Protein AF-A0A9X0UBX9-F1 (afdb_monomer_lite)

InterPro domains:
  IPR036165 YefM-like superfamily [SSF143120] (35-73)

pLDDT: mean 78.8, std 14.46, range [49.22, 96.81]

Radius of gyration: 29.08 Å; chains: 1; bounding box: 61×70×76 Å

Secondary structure (DSSP, 8-state):
------------PPPPTTSPPTT-TTPPP--SHHHHHHHHHHHHHHHHS-EEEEETTEEEEEE--HHHHHHHHHHSPPP------GGGS-----------

Structure (mmCIF, N/CA/C/O backbone):
data_AF-A0A9X0UBX9-F1
#
_entry.id   AF-A0A9X0UBX9-F1
#
loop_
_atom_site.group_PDB
_atom_site.id
_atom_site.type_symbol
_atom_site.label_atom_id
_atom_site.label_alt_id
_atom_site.label_comp_id
_atom_site.label_asym_id
_atom_site.label_entity_id
_atom_site.label_seq_id
_atom_site.pdbx_PDB_ins_code
_atom_site.Cartn_x
_atom_site.Cartn_y
_atom_site.Cartn_z
_atom_site.occupancy
_atom_site.B_iso_or_equiv
_atom_site.auth_seq_id
_atom_site.auth_comp_id
_atom_site.auth_asym_id
_atom_site.auth_atom_id
_atom_site.pdbx_PDB_model_num
ATOM 1 N N . MET A 1 1 ? 44.527 39.111 -23.186 1.00 49.22 1 MET A N 1
ATOM 2 C CA . MET A 1 1 ? 43.400 39.341 -22.255 1.00 49.22 1 MET A CA 1
ATOM 3 C C . MET A 1 1 ? 42.150 39.582 -23.083 1.00 49.22 1 MET A C 1
ATOM 5 O O . MET A 1 1 ? 42.287 40.227 -24.112 1.00 49.22 1 MET A O 1
ATOM 9 N N . SER A 1 2 ? 41.003 39.093 -22.603 1.00 54.94 2 SER A N 1
ATOM 10 C CA . SER A 1 2 ? 39.631 39.229 -23.141 1.00 54.94 2 SER A CA 1
ATOM 11 C C . SER A 1 2 ? 39.084 37.988 -23.844 1.00 54.94 2 SER A C 1
ATOM 13 O O . SER A 1 2 ? 39.636 37.522 -24.832 1.00 54.94 2 SER A O 1
ATOM 15 N N . GLY A 1 3 ? 37.982 37.480 -23.288 1.00 54.47 3 GLY A N 1
ATOM 16 C CA . GLY A 1 3 ? 37.203 36.354 -23.805 1.00 54.47 3 GLY A CA 1
ATOM 17 C C . GLY A 1 3 ? 36.258 35.699 -22.785 1.00 54.47 3 GLY A C 1
ATOM 18 O O . GLY A 1 3 ? 35.528 34.800 -23.161 1.00 54.47 3 GLY A O 1
ATOM 19 N N . TRP A 1 4 ? 36.256 36.127 -21.514 1.00 58.88 4 TRP A N 1
ATOM 20 C CA . TRP A 1 4 ? 35.401 35.570 -20.449 1.00 58.88 4 TRP A CA 1
ATOM 21 C C . TRP A 1 4 ? 34.328 36.566 -19.991 1.00 58.88 4 TRP A C 1
ATOM 23 O O . TRP A 1 4 ? 34.327 36.996 -18.837 1.00 58.88 4 TRP A O 1
ATOM 33 N N . ARG A 1 5 ? 33.446 36.996 -20.895 1.00 60.56 5 ARG A N 1
ATOM 34 C CA . ARG A 1 5 ? 32.216 37.700 -20.512 1.00 60.56 5 ARG A CA 1
ATOM 35 C C . ARG A 1 5 ? 31.049 37.235 -21.378 1.00 60.56 5 ARG A C 1
ATOM 37 O O . ARG A 1 5 ? 31.204 37.152 -22.590 1.00 60.56 5 ARG A O 1
ATOM 44 N N . ASP A 1 6 ? 29.929 37.019 -20.694 1.00 57.50 6 ASP A N 1
ATOM 45 C CA . ASP A 1 6 ? 28.552 36.920 -21.196 1.00 57.50 6 ASP A CA 1
ATOM 46 C C . ASP A 1 6 ? 27.976 35.548 -21.575 1.00 57.50 6 ASP A C 1
ATOM 48 O O . ASP A 1 6 ? 27.168 35.454 -22.491 1.00 57.50 6 ASP A O 1
ATOM 52 N N . GLU A 1 7 ? 28.233 34.508 -20.781 1.00 60.66 7 GLU A N 1
ATOM 53 C CA . GLU A 1 7 ? 27.126 33.591 -20.457 1.00 60.66 7 GLU A CA 1
ATOM 54 C C . GLU A 1 7 ? 26.512 34.099 -19.155 1.00 60.66 7 GLU A C 1
ATOM 56 O O . GLU A 1 7 ? 26.981 33.809 -18.054 1.00 60.66 7 GLU A O 1
ATOM 61 N N . ALA A 1 8 ? 25.535 34.997 -19.293 1.00 62.25 8 ALA A N 1
ATOM 62 C CA . ALA A 1 8 ? 24.686 35.371 -18.177 1.00 62.25 8 ALA A CA 1
ATOM 63 C C . ALA A 1 8 ? 24.021 34.097 -17.643 1.00 62.25 8 ALA A C 1
ATOM 65 O O . ALA A 1 8 ? 23.565 33.269 -18.428 1.00 62.25 8 ALA A O 1
ATOM 66 N N . ASP A 1 9 ? 24.001 33.964 -16.320 1.00 62.06 9 ASP A N 1
ATOM 67 C CA . ASP A 1 9 ? 23.324 32.904 -15.578 1.00 62.06 9 ASP A CA 1
ATOM 68 C C . ASP A 1 9 ? 21.830 32.959 -15.935 1.00 62.06 9 ASP A C 1
ATOM 70 O O . ASP A 1 9 ? 21.061 33.750 -15.380 1.00 62.06 9 ASP A O 1
ATOM 74 N N . GLU A 1 10 ? 21.447 32.241 -16.993 1.00 67.44 10 GLU A N 1
ATOM 75 C CA . GLU A 1 10 ? 20.084 32.251 -17.496 1.00 67.44 10 GLU A CA 1
ATOM 76 C C . GLU A 1 10 ? 19.219 31.587 -16.421 1.00 67.44 10 GLU A C 1
ATOM 78 O O . GLU A 1 10 ? 19.483 30.440 -16.046 1.00 67.44 10 GLU A O 1
ATOM 83 N N . PRO A 1 11 ? 18.210 32.282 -15.867 1.00 70.19 11 PRO A N 1
ATOM 84 C CA . PRO A 1 11 ? 17.399 31.703 -14.815 1.00 70.19 11 PRO A CA 1
ATOM 85 C C . PRO A 1 11 ? 16.737 30.444 -15.364 1.00 70.19 11 PRO A C 1
ATOM 87 O O . PRO A 1 11 ? 16.024 30.505 -16.370 1.00 70.19 11 PRO A O 1
ATOM 90 N N . ILE A 1 12 ? 16.972 29.311 -14.691 1.00 66.94 12 ILE A N 1
ATOM 91 C CA . ILE A 1 12 ? 16.270 28.059 -14.969 1.00 66.94 12 ILE A CA 1
ATOM 92 C C . ILE A 1 12 ? 14.786 28.393 -14.900 1.00 66.94 12 ILE A C 1
ATOM 94 O O . ILE A 1 12 ? 14.250 28.682 -13.826 1.00 66.94 12 ILE A O 1
ATOM 98 N N . ARG A 1 13 ? 14.127 28.421 -16.060 1.00 63.66 13 ARG A N 1
ATOM 99 C CA . ARG A 1 13 ? 12.690 28.646 -16.089 1.00 63.66 13 ARG A CA 1
ATOM 100 C C . ARG A 1 13 ? 12.068 27.457 -15.369 1.00 63.66 13 ARG A C 1
ATOM 102 O O . ARG A 1 13 ? 12.363 26.326 -15.764 1.00 63.66 13 ARG A O 1
ATOM 109 N N . PRO A 1 14 ? 11.267 27.679 -14.314 1.00 59.22 14 PRO A N 1
ATOM 110 C CA . PRO A 1 14 ? 10.558 26.578 -13.697 1.00 59.22 14 PRO A CA 1
ATOM 111 C C . PRO A 1 14 ? 9.765 25.895 -14.807 1.00 59.22 14 PRO A C 1
ATOM 113 O O . PRO A 1 14 ? 9.092 26.578 -15.590 1.00 59.22 14 PRO A O 1
ATOM 116 N N . LEU A 1 15 ? 9.897 24.568 -14.917 1.00 59.59 15 LEU A N 1
ATOM 117 C CA . LEU A 1 15 ? 8.937 23.803 -15.700 1.00 59.59 15 LEU A CA 1
ATOM 118 C C . LEU A 1 15 ? 7.564 24.262 -15.211 1.00 59.59 15 LEU A C 1
ATOM 120 O O . LEU A 1 15 ? 7.321 24.291 -14.003 1.00 59.59 15 LEU A O 1
ATOM 124 N N . SER A 1 16 ? 6.717 24.715 -16.134 1.00 58.16 16 SER A N 1
ATOM 125 C CA . SER A 1 16 ? 5.333 25.007 -15.782 1.00 58.16 16 SER A CA 1
ATOM 126 C C . SER A 1 16 ? 4.778 23.749 -15.122 1.00 58.16 16 SER A C 1
ATOM 128 O O . SER A 1 16 ? 5.020 22.655 -15.623 1.00 58.16 16 SER A O 1
ATOM 130 N N . GLU A 1 17 ? 4.121 23.903 -13.973 1.00 60.28 17 GLU A N 1
ATOM 131 C CA . GLU A 1 17 ? 3.712 22.811 -13.069 1.00 60.28 17 GLU A CA 1
ATOM 132 C C . GLU A 1 17 ? 2.907 21.705 -13.791 1.00 60.28 17 GLU A C 1
ATOM 134 O O . GLU A 1 17 ? 2.879 20.549 -13.370 1.00 60.28 17 GLU A O 1
ATOM 139 N N . ASP A 1 18 ? 2.333 22.053 -14.944 1.00 62.50 18 ASP A N 1
ATOM 140 C CA . ASP A 1 18 ? 1.528 21.195 -15.803 1.00 62.50 18 ASP A CA 1
ATOM 141 C C . ASP A 1 18 ? 2.293 20.459 -16.919 1.00 62.50 18 ASP A C 1
ATOM 143 O O . ASP A 1 18 ? 1.768 19.478 -17.461 1.00 62.50 18 ASP A O 1
ATOM 147 N N . ASP A 1 19 ? 3.518 20.861 -17.277 1.00 69.94 19 ASP A N 1
ATOM 148 C CA . ASP A 1 19 ? 4.239 20.226 -18.385 1.00 69.94 19 ASP A CA 1
ATOM 149 C C . ASP A 1 19 ? 4.918 18.925 -17.922 1.00 69.94 19 ASP A C 1
ATOM 151 O O . ASP A 1 19 ? 5.709 18.927 -16.974 1.00 69.94 19 ASP A O 1
ATOM 155 N N . PRO A 1 20 ? 4.599 17.771 -18.543 1.00 73.06 20 PRO A N 1
ATOM 156 C CA . PRO A 1 20 ? 5.201 16.504 -18.155 1.00 73.06 20 PRO A CA 1
ATOM 157 C C . PRO A 1 20 ? 6.703 16.543 -18.424 1.00 73.06 20 PRO A C 1
ATOM 159 O O . PRO A 1 20 ? 7.149 17.049 -19.453 1.00 73.06 20 PRO A O 1
ATOM 162 N N . ALA A 1 21 ? 7.485 15.941 -17.527 1.00 83.19 21 ALA A N 1
ATOM 163 C CA . ALA A 1 21 ? 8.879 15.665 -17.837 1.00 83.19 21 ALA A CA 1
ATOM 164 C C . ALA A 1 21 ? 8.968 14.804 -19.119 1.00 83.19 21 ALA A C 1
ATOM 166 O O . ALA A 1 21 ? 8.105 13.938 -19.321 1.00 83.19 21 ALA A O 1
ATOM 167 N N . PRO A 1 22 ? 10.002 15.001 -19.960 1.00 84.38 22 PRO A N 1
ATOM 168 C CA . PRO A 1 22 ? 10.162 14.241 -21.194 1.00 84.38 22 PRO A CA 1
ATOM 169 C C . PRO A 1 22 ? 10.087 12.724 -20.966 1.00 84.38 22 PRO A C 1
ATOM 171 O O . PRO A 1 22 ? 10.787 12.189 -20.103 1.00 84.38 22 PRO A O 1
ATOM 174 N N . GLY A 1 23 ? 9.260 12.025 -21.744 1.00 86.00 23 GLY A N 1
ATOM 175 C CA . GLY A 1 23 ? 9.033 10.577 -21.645 1.00 86.00 23 GLY A CA 1
ATOM 176 C C . GLY A 1 23 ? 7.912 10.150 -20.690 1.00 86.00 23 GLY A C 1
ATOM 177 O O . GLY A 1 23 ? 7.645 8.951 -20.574 1.00 86.00 23 GLY A O 1
ATOM 178 N N . LEU A 1 24 ? 7.255 11.093 -20.007 1.00 86.12 24 LEU A N 1
ATOM 179 C CA . LEU A 1 24 ? 6.087 10.841 -19.150 1.00 86.12 24 LEU A CA 1
ATOM 180 C C . LEU A 1 24 ? 4.783 11.382 -19.760 1.00 86.12 24 LEU A C 1
ATOM 182 O O . LEU A 1 24 ? 3.763 11.505 -19.075 1.00 86.12 24 LEU A O 1
ATOM 186 N N . GLU A 1 25 ? 4.795 11.718 -21.047 1.00 91.06 25 GLU A N 1
ATOM 187 C CA . GLU A 1 25 ? 3.634 12.243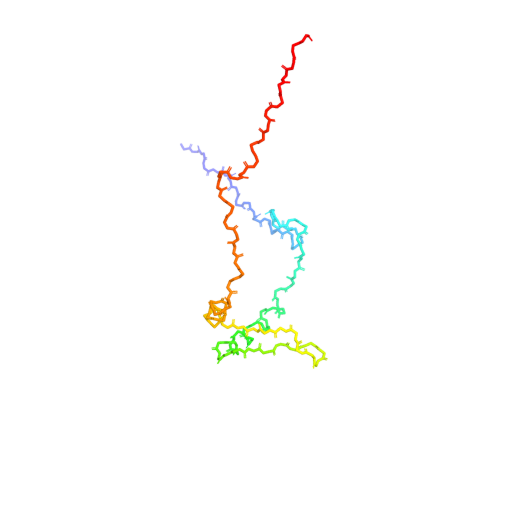 -21.751 1.00 91.06 25 GLU A CA 1
ATOM 188 C C . GLU A 1 25 ? 2.518 11.186 -21.818 1.00 91.06 25 GLU A C 1
ATOM 190 O O . GLU A 1 25 ? 2.737 10.024 -22.158 1.00 91.06 25 GLU A O 1
ATOM 195 N N . GLY A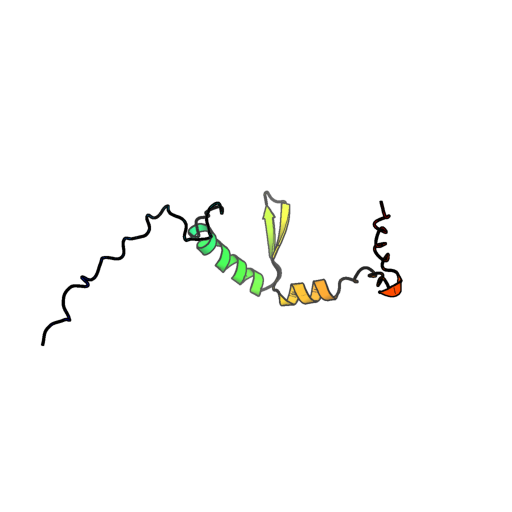 1 26 ? 1.287 11.586 -21.489 1.00 85.44 26 GLY A N 1
ATOM 196 C CA . GLY A 1 26 ? 0.111 10.709 -21.558 1.00 85.44 26 GLY A CA 1
ATOM 197 C C . GLY A 1 26 ? -0.057 9.726 -20.393 1.00 85.44 26 GLY A C 1
ATOM 198 O O . GLY A 1 26 ? -1.042 8.987 -20.377 1.00 85.44 26 GLY A O 1
ATOM 199 N N . LEU A 1 27 ? 0.844 9.722 -19.405 1.00 88.44 27 LEU A N 1
ATOM 200 C CA . LEU A 1 27 ? 0.660 8.941 -18.181 1.00 88.44 27 LEU A CA 1
ATOM 201 C C . LEU A 1 27 ? -0.331 9.629 -17.221 1.00 88.44 27 LEU A C 1
ATOM 203 O O . LEU A 1 27 ? -0.353 10.862 -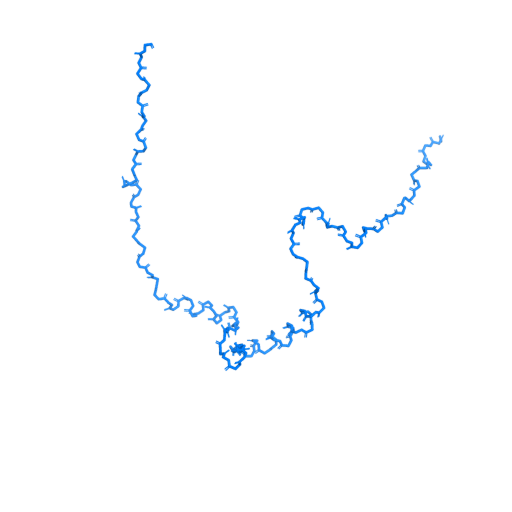17.133 1.00 88.44 27 LEU A O 1
ATOM 207 N N . PRO A 1 28 ? -1.159 8.8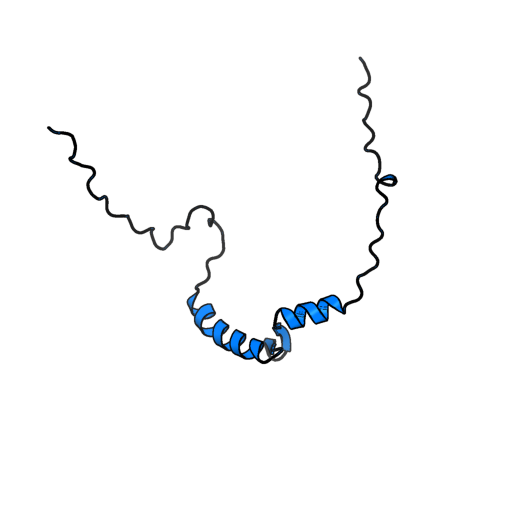58 -16.485 1.00 87.62 28 PRO A N 1
ATOM 208 C CA . PRO A 1 28 ? -2.055 9.423 -15.486 1.00 87.62 28 PRO A CA 1
ATOM 209 C C . PRO A 1 28 ? -1.246 10.068 -14.357 1.00 87.62 28 PRO A C 1
ATOM 211 O O . PRO A 1 28 ? -0.338 9.450 -13.800 1.00 87.62 28 PRO A O 1
ATOM 214 N N . ARG A 1 29 ? -1.604 11.306 -14.006 1.00 84.38 29 ARG A N 1
ATOM 215 C CA . ARG A 1 29 ? -1.042 12.015 -12.855 1.00 84.38 29 ARG A CA 1
ATOM 216 C C . ARG A 1 29 ? -1.894 11.729 -11.630 1.00 84.38 29 ARG A C 1
ATOM 218 O O . ARG A 1 29 ? -3.112 11.895 -11.663 1.00 84.38 29 ARG A O 1
ATOM 225 N N . LEU A 1 30 ? -1.240 11.283 -10.570 1.00 87.06 30 LEU A N 1
ATOM 226 C CA . LEU A 1 30 ? -1.832 11.091 -9.257 1.00 87.06 30 LEU A CA 1
ATOM 227 C C . LEU A 1 30 ? -1.070 11.976 -8.286 1.00 87.06 30 LEU A C 1
ATOM 229 O O . LEU A 1 30 ? 0.159 11.997 -8.313 1.00 87.06 30 LEU A O 1
ATOM 233 N N . ASP A 1 31 ? -1.818 12.688 -7.454 1.00 88.94 31 ASP A N 1
ATOM 234 C CA . ASP A 1 31 ? -1.244 13.375 -6.311 1.00 88.94 31 ASP A CA 1
ATOM 235 C C . ASP A 1 31 ? -0.613 12.342 -5.371 1.00 88.94 31 ASP A C 1
ATOM 237 O O . ASP A 1 31 ? -1.188 11.278 -5.104 1.00 88.94 31 ASP A O 1
ATOM 241 N N . LEU A 1 32 ? 0.599 12.646 -4.923 1.00 91.44 32 LEU A N 1
ATOM 242 C CA . LEU A 1 32 ? 1.372 11.789 -4.046 1.00 91.44 32 LEU A CA 1
ATOM 243 C C . LEU A 1 32 ? 0.952 11.963 -2.578 1.00 91.44 32 LEU A C 1
ATOM 245 O O . LEU A 1 32 ? 1.077 11.008 -1.811 1.00 91.44 32 LEU A O 1
ATOM 249 N N . GLU A 1 33 ? 0.381 13.109 -2.194 1.00 93.62 33 GLU A N 1
ATOM 250 C CA . GLU A 1 33 ? 0.026 13.424 -0.801 1.00 93.62 33 GLU A CA 1
ATOM 251 C C . GLU A 1 33 ? -0.901 12.367 -0.150 1.00 93.62 33 GLU A C 1
ATOM 253 O O . GLU A 1 33 ? -0.620 11.906 0.968 1.00 93.62 33 GLU A O 1
ATOM 258 N N . PRO A 1 34 ? -1.959 11.862 -0.825 1.00 90.44 34 PRO A N 1
ATOM 259 C CA . PRO A 1 34 ? -2.794 10.801 -0.261 1.00 90.44 34 PRO A CA 1
ATOM 260 C C . PRO A 1 34 ? -2.035 9.483 -0.064 1.00 90.44 34 PRO A C 1
ATOM 262 O O . PRO A 1 34 ? -2.320 8.726 0.868 1.00 90.44 34 PRO A O 1
ATOM 265 N N . VAL A 1 35 ? -1.072 9.194 -0.944 1.00 89.06 35 VAL A N 1
ATOM 266 C CA . VAL A 1 35 ? -0.250 7.980 -0.888 1.00 89.06 35 VAL A CA 1
ATOM 267 C C . VAL A 1 35 ? 0.727 8.073 0.280 1.00 89.06 35 VAL A C 1
ATOM 269 O O . VAL A 1 35 ? 0.808 7.141 1.078 1.00 89.06 35 VAL A O 1
ATOM 272 N N . GLU A 1 36 ? 1.409 9.206 0.428 1.00 92.75 36 GLU A N 1
ATOM 273 C CA . GLU A 1 36 ? 2.340 9.473 1.530 1.00 92.75 36 GLU A CA 1
ATOM 274 C C . GLU A 1 36 ? 1.659 9.422 2.893 1.00 92.75 36 GLU A C 1
ATOM 276 O O . GLU A 1 36 ? 2.242 8.931 3.856 1.00 92.75 36 GLU A O 1
ATOM 281 N N . THR A 1 37 ? 0.403 9.853 2.969 1.00 93.56 37 THR A N 1
ATOM 282 C CA . THR A 1 37 ? -0.364 9.802 4.215 1.00 93.56 37 THR A CA 1
ATOM 283 C C . THR A 1 37 ? -0.759 8.368 4.592 1.00 93.56 37 THR A C 1
ATOM 285 O O . THR A 1 37 ? -0.709 7.991 5.763 1.00 93.56 37 THR A O 1
ATOM 288 N N . ALA A 1 38 ? -1.172 7.549 3.619 1.00 88.38 38 ALA A N 1
ATOM 289 C CA . ALA A 1 38 ? -1.779 6.242 3.889 1.00 88.38 38 ALA A CA 1
ATOM 290 C C . ALA A 1 38 ? -0.781 5.071 3.906 1.00 88.38 38 ALA A C 1
ATOM 292 O O . ALA A 1 38 ? -0.941 4.127 4.685 1.00 88.38 38 ALA A O 1
ATOM 293 N N . VAL A 1 39 ? 0.231 5.095 3.035 1.00 90.94 39 VAL A N 1
ATOM 294 C CA . VAL A 1 39 ? 1.135 3.955 2.817 1.00 90.94 39 VAL A CA 1
ATOM 295 C C . VAL A 1 39 ? 2.025 3.636 4.023 1.00 90.94 39 VAL A C 1
ATOM 297 O O . VAL A 1 39 ? 2.126 2.449 4.332 1.00 90.94 39 VAL A O 1
ATOM 300 N N . PRO A 1 40 ? 2.638 4.599 4.741 1.00 93.31 40 PRO A N 1
ATOM 301 C CA . PRO A 1 40 ? 3.543 4.279 5.848 1.00 93.31 40 PRO A CA 1
ATOM 302 C C . PRO A 1 40 ? 2.878 3.427 6.931 1.00 93.31 40 PRO A C 1
ATOM 304 O O . PRO A 1 40 ? 3.366 2.348 7.251 1.00 93.31 40 PRO A O 1
ATOM 307 N N . ALA A 1 41 ? 1.697 3.838 7.402 1.00 90.69 41 ALA A N 1
ATOM 308 C CA . ALA A 1 41 ? 0.951 3.090 8.412 1.00 90.69 41 ALA A CA 1
ATOM 309 C C . ALA A 1 41 ? 0.563 1.683 7.927 1.00 90.69 41 ALA A C 1
ATOM 311 O O . ALA A 1 41 ? 0.581 0.723 8.699 1.00 90.69 41 ALA A O 1
ATOM 312 N N . LEU A 1 42 ? 0.226 1.548 6.641 1.00 90.94 42 LEU A N 1
ATOM 313 C CA . LEU A 1 42 ? -0.099 0.259 6.045 1.00 90.94 42 LEU A CA 1
ATOM 314 C C . LEU A 1 42 ? 1.130 -0.664 5.965 1.00 90.94 42 LEU A C 1
ATOM 316 O O . LEU A 1 42 ? 1.024 -1.860 6.240 1.00 90.94 42 LEU A O 1
ATOM 320 N N . VAL A 1 43 ? 2.293 -0.114 5.610 1.00 91.38 43 VAL A N 1
ATOM 321 C CA . VAL A 1 43 ? 3.567 -0.844 5.574 1.00 91.38 43 VAL A CA 1
ATOM 322 C C . VAL A 1 43 ? 3.985 -1.268 6.980 1.00 91.38 43 VAL A C 1
ATOM 324 O O . VAL A 1 43 ? 4.339 -2.431 7.170 1.00 91.38 43 VAL A O 1
ATOM 327 N N . ASP A 1 44 ? 3.873 -0.383 7.971 1.00 92.56 44 ASP A N 1
ATOM 328 C CA . ASP A 1 44 ? 4.196 -0.688 9.368 1.00 92.56 44 ASP A CA 1
ATOM 329 C C . ASP A 1 44 ? 3.355 -1.852 9.906 1.00 92.56 44 ASP A C 1
ATOM 331 O O . ASP A 1 44 ? 3.880 -2.756 10.561 1.00 92.56 44 ASP A O 1
ATOM 335 N N . GLN A 1 45 ? 2.059 -1.886 9.576 1.00 91.38 45 GLN A N 1
ATOM 336 C CA . GLN A 1 45 ? 1.193 -3.021 9.906 1.00 91.38 45 GLN A CA 1
ATOM 337 C C . GLN A 1 45 ? 1.614 -4.297 9.170 1.00 91.38 45 GLN A C 1
ATOM 339 O O . GLN A 1 45 ? 1.682 -5.361 9.784 1.00 91.38 45 GLN A O 1
ATOM 344 N N . ALA A 1 46 ? 1.941 -4.199 7.879 1.00 92.69 46 ALA A N 1
ATOM 345 C CA . ALA A 1 46 ? 2.358 -5.347 7.079 1.00 92.69 46 ALA A CA 1
ATOM 346 C C . ALA A 1 46 ? 3.671 -5.973 7.572 1.00 92.69 46 ALA A C 1
ATOM 348 O O . ALA A 1 46 ? 3.836 -7.187 7.482 1.00 92.69 46 ALA A O 1
ATOM 349 N N . ILE A 1 47 ? 4.591 -5.180 8.132 1.00 90.94 47 ILE A N 1
ATOM 350 C CA . ILE A 1 47 ? 5.842 -5.686 8.721 1.00 90.94 47 ILE A CA 1
ATOM 351 C C . ILE A 1 47 ? 5.564 -6.617 9.912 1.00 90.94 47 ILE A C 1
ATOM 353 O O . ILE A 1 47 ? 6.300 -7.581 10.116 1.00 90.94 47 ILE A O 1
ATOM 357 N N . GLN A 1 48 ? 4.493 -6.372 10.674 1.00 90.62 48 GLN A N 1
ATOM 358 C CA . GLN A 1 48 ? 4.098 -7.233 11.796 1.00 90.62 48 GLN A CA 1
ATOM 359 C C . GLN A 1 48 ? 3.434 -8.541 11.334 1.00 90.62 48 GLN A C 1
ATOM 361 O O . GLN A 1 48 ? 3.372 -9.508 12.094 1.00 90.62 48 GLN A O 1
ATOM 366 N N . GLY A 1 49 ? 2.946 -8.592 10.092 1.00 90.38 49 GLY A N 1
ATOM 367 C CA . GLY A 1 49 ? 2.354 -9.782 9.494 1.00 90.38 49 GLY A CA 1
ATOM 368 C C . GLY A 1 49 ? 1.373 -9.470 8.358 1.00 90.38 49 GLY A C 1
ATOM 369 O O . GLY A 1 49 ? 1.179 -8.315 7.994 1.00 90.38 49 GLY A O 1
ATOM 370 N N . PRO A 1 50 ? 0.738 -10.502 7.773 1.00 93.50 50 PRO A N 1
ATOM 371 C CA . PRO A 1 50 ? -0.277 -10.334 6.734 1.00 93.50 50 PRO A CA 1
ATOM 372 C C . PRO A 1 50 ? -1.414 -9.386 7.137 1.00 93.50 50 PRO A C 1
ATOM 374 O O . PRO A 1 50 ? -2.010 -9.554 8.200 1.00 93.50 50 PRO A O 1
ATOM 377 N N . VAL A 1 51 ? -1.774 -8.455 6.250 1.00 94.81 51 VAL A N 1
ATOM 378 C CA . VAL A 1 51 ? -2.896 -7.521 6.446 1.00 94.81 51 VAL A CA 1
ATOM 379 C C . VAL A 1 51 ? -3.954 -7.759 5.376 1.00 94.81 51 VAL A C 1
ATOM 381 O O . VAL A 1 51 ? -3.659 -7.729 4.181 1.00 94.81 51 VAL A O 1
ATOM 384 N N . VAL A 1 52 ? -5.202 -7.975 5.791 1.00 94.88 52 VAL A N 1
ATOM 385 C CA . VAL A 1 52 ? -6.342 -8.104 4.874 1.00 94.88 52 VAL A CA 1
ATOM 386 C C . VAL A 1 52 ? -6.969 -6.733 4.648 1.00 94.88 52 VAL A C 1
ATOM 388 O O . VAL A 1 52 ? -7.427 -6.074 5.579 1.00 94.88 52 VAL A O 1
ATOM 391 N N . LEU A 1 53 ? -7.013 -6.313 3.390 1.00 94.44 53 LEU A N 1
ATOM 392 C CA . LEU A 1 53 ? -7.632 -5.070 2.957 1.00 94.44 53 LEU A CA 1
ATOM 393 C C . LEU A 1 53 ? -9.070 -5.339 2.533 1.00 94.44 53 LEU A C 1
ATOM 395 O O . LEU A 1 53 ? -9.336 -6.183 1.669 1.00 94.44 53 LEU A O 1
ATOM 399 N N . THR A 1 54 ? -9.998 -4.587 3.118 1.00 95.69 54 THR A N 1
ATOM 400 C CA . THR A 1 54 ? -11.424 -4.687 2.809 1.00 95.69 54 THR A CA 1
ATOM 401 C C . THR A 1 54 ? -11.906 -3.475 2.020 1.00 95.69 54 THR A C 1
ATOM 403 O O . THR A 1 54 ? -11.444 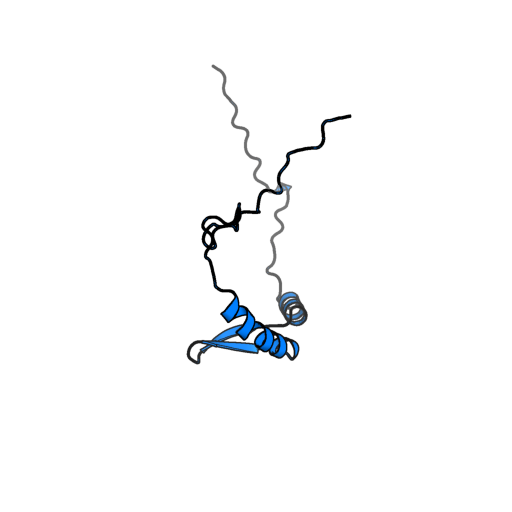-2.350 2.212 1.00 95.69 54 THR A O 1
ATOM 406 N N . ARG A 1 55 ? -12.863 -3.699 1.121 1.00 95.81 55 ARG A N 1
ATOM 407 C CA . ARG A 1 55 ? -13.582 -2.659 0.385 1.00 95.81 55 ARG A CA 1
ATOM 408 C C . ARG A 1 55 ? -15.076 -2.909 0.551 1.00 95.81 55 ARG A C 1
ATOM 410 O O . ARG A 1 55 ? -15.565 -3.988 0.230 1.00 95.81 55 ARG A O 1
ATOM 417 N N . HIS A 1 56 ? -15.798 -1.921 1.078 1.00 95.25 56 HIS A N 1
ATOM 418 C CA . HIS A 1 56 ? -17.237 -2.025 1.373 1.00 95.25 56 HIS A CA 1
ATOM 419 C C . HIS A 1 56 ? -17.596 -3.261 2.226 1.00 95.25 56 HIS A C 1
ATOM 421 O O . HIS A 1 56 ? -18.563 -3.965 1.943 1.00 95.25 56 HIS A O 1
ATOM 427 N N . GLY A 1 57 ? -16.777 -3.557 3.242 1.00 93.75 57 GLY A N 1
ATOM 428 C CA . GLY A 1 57 ? -16.981 -4.698 4.143 1.00 93.75 57 GLY A CA 1
ATOM 429 C C . GLY A 1 57 ? -16.647 -6.068 3.543 1.00 93.75 57 GLY A C 1
ATOM 430 O O . GLY A 1 57 ? -16.888 -7.079 4.193 1.00 93.75 57 GLY A O 1
ATOM 431 N N . ARG A 1 58 ? -16.098 -6.123 2.323 1.00 96.25 58 ARG A N 1
ATOM 432 C CA . ARG A 1 58 ? -15.653 -7.365 1.677 1.00 96.25 58 ARG A CA 1
ATOM 433 C C . ARG A 1 58 ? -14.139 -7.412 1.577 1.00 96.25 58 ARG A C 1
ATOM 435 O O . ARG A 1 58 ? -13.514 -6.434 1.171 1.00 96.25 58 ARG A O 1
ATOM 442 N N . GLU A 1 59 ? -13.562 -8.561 1.895 1.00 96.81 59 GLU A N 1
ATOM 443 C CA . GLU A 1 59 ? -12.144 -8.846 1.678 1.00 96.81 59 GLU A CA 1
ATOM 444 C C . GLU A 1 59 ? -11.814 -8.687 0.189 1.00 96.81 59 GLU A C 1
ATOM 446 O O . GLU A 1 59 ? -12.507 -9.230 -0.670 1.00 96.81 59 GLU A O 1
ATOM 451 N N . SER A 1 60 ? -10.812 -7.865 -0.123 1.00 95.88 60 SER A N 1
ATOM 452 C CA . SER A 1 60 ? -10.450 -7.520 -1.505 1.00 95.88 60 SER A CA 1
ATOM 453 C C . SER A 1 60 ? -9.003 -7.857 -1.830 1.00 95.88 60 SER A C 1
ATOM 455 O O . SER A 1 60 ? -8.733 -8.393 -2.900 1.00 95.88 60 SER A O 1
ATOM 457 N N . PHE A 1 61 ? -8.074 -7.567 -0.918 1.00 94.81 61 PHE A N 1
ATOM 458 C CA . PHE A 1 61 ? -6.651 -7.836 -1.118 1.00 94.81 61 PHE A CA 1
ATOM 459 C C . PHE A 1 61 ? -5.999 -8.310 0.175 1.00 94.81 61 PHE A C 1
ATOM 461 O O . PHE A 1 61 ? -6.495 -8.039 1.265 1.00 94.81 61 PHE A O 1
ATOM 468 N N . VAL A 1 62 ? -4.853 -8.974 0.045 1.00 93.44 62 VAL A N 1
ATOM 469 C CA . VAL A 1 62 ? -3.970 -9.282 1.170 1.00 93.44 62 VAL A CA 1
ATOM 470 C C . VAL A 1 62 ? -2.616 -8.653 0.888 1.00 93.44 62 VAL A C 1
ATOM 472 O O . VAL A 1 62 ? -2.009 -8.922 -0.149 1.00 93.44 62 VAL A O 1
ATOM 475 N N . LEU A 1 63 ? -2.155 -7.811 1.806 1.00 94.44 63 LEU A N 1
ATOM 476 C CA . LEU A 1 63 ? -0.809 -7.265 1.799 1.00 94.44 63 LEU A CA 1
ATOM 477 C C . LEU A 1 63 ? 0.093 -8.175 2.633 1.00 94.44 63 LEU A C 1
ATOM 479 O O . LEU A 1 63 ? -0.234 -8.530 3.765 1.00 94.44 63 LEU A O 1
ATOM 483 N N . LEU A 1 64 ? 1.220 -8.573 2.051 1.00 93.25 64 LEU A N 1
ATOM 484 C CA . LEU A 1 64 ? 2.149 -9.530 2.639 1.00 93.25 64 LEU A CA 1
ATOM 485 C C . LEU A 1 64 ? 3.575 -8.981 2.566 1.00 93.25 64 LEU A C 1
ATOM 487 O O . LEU A 1 64 ? 3.962 -8.454 1.519 1.00 93.25 64 LEU A O 1
ATOM 491 N N . PRO A 1 65 ? 4.394 -9.198 3.608 1.00 92.69 65 PRO A N 1
ATOM 492 C CA . PRO A 1 65 ? 5.841 -9.151 3.482 1.00 92.69 65 PRO A CA 1
ATOM 493 C C . PRO A 1 65 ? 6.340 -10.024 2.329 1.00 92.69 65 PRO A C 1
ATOM 495 O O . PRO A 1 65 ? 5.849 -11.134 2.092 1.00 92.69 65 PRO A O 1
ATOM 498 N N . LEU A 1 66 ? 7.348 -9.526 1.613 1.00 90.44 66 LEU A N 1
ATOM 499 C CA . LEU A 1 66 ? 7.884 -10.189 0.424 1.00 90.44 66 LEU A CA 1
ATOM 500 C C . LEU A 1 66 ? 8.442 -11.588 0.728 1.00 90.44 66 LEU A C 1
ATOM 502 O O . LEU A 1 66 ? 8.348 -12.491 -0.102 1.00 90.44 66 LEU A O 1
ATOM 506 N N . ASP A 1 67 ? 9.037 -11.783 1.900 1.00 91.50 67 ASP A N 1
ATOM 507 C CA . ASP A 1 67 ? 9.562 -13.072 2.345 1.00 91.50 67 ASP A CA 1
ATOM 508 C C . ASP A 1 67 ? 8.439 -14.088 2.602 1.00 91.50 67 ASP A C 1
ATOM 510 O O . ASP A 1 67 ? 8.553 -15.239 2.171 1.00 91.50 67 ASP A O 1
ATOM 514 N N . ILE A 1 68 ? 7.328 -13.662 3.213 1.00 90.31 68 ILE A N 1
ATOM 515 C CA . ILE A 1 68 ? 6.131 -14.494 3.391 1.00 90.31 68 ILE A CA 1
ATOM 516 C C . ILE A 1 68 ? 5.544 -14.855 2.026 1.00 90.31 68 ILE A C 1
ATOM 518 O O . ILE A 1 68 ? 5.307 -16.035 1.758 1.00 90.31 68 ILE A O 1
ATOM 522 N N . TRP A 1 69 ? 5.387 -13.876 1.131 1.00 90.25 69 TRP A N 1
ATOM 523 C CA . TRP A 1 69 ? 4.918 -14.124 -0.234 1.00 90.25 69 TRP A CA 1
ATOM 524 C C . TRP A 1 69 ? 5.787 -15.158 -0.960 1.00 90.25 69 TRP A C 1
ATOM 526 O O . TRP A 1 69 ? 5.265 -16.104 -1.545 1.00 90.25 69 TRP A O 1
ATOM 536 N N . ARG A 1 70 ? 7.117 -15.038 -0.877 1.00 91.75 70 ARG A N 1
ATOM 537 C CA . ARG A 1 70 ? 8.051 -15.996 -1.495 1.00 91.75 70 ARG A CA 1
ATOM 538 C C . ARG A 1 70 ? 7.890 -17.411 -0.946 1.00 91.75 70 ARG A C 1
ATOM 540 O O . ARG A 1 70 ? 7.973 -18.360 -1.724 1.00 91.75 70 ARG A O 1
ATOM 547 N N . ARG A 1 71 ? 7.651 -17.567 0.361 1.00 90.56 71 ARG A N 1
ATOM 548 C CA . ARG A 1 71 ? 7.391 -18.881 0.976 1.00 90.56 71 ARG A CA 1
ATOM 549 C C . ARG A 1 71 ? 6.084 -19.481 0.468 1.00 90.56 71 ARG A C 1
ATOM 551 O O . ARG A 1 71 ? 6.080 -20.643 0.075 1.00 90.56 71 ARG A O 1
ATOM 558 N N . VAL A 1 72 ? 5.012 -18.686 0.427 1.00 87.12 72 VAL A N 1
ATOM 559 C CA . VAL A 1 72 ? 3.709 -19.119 -0.104 1.00 8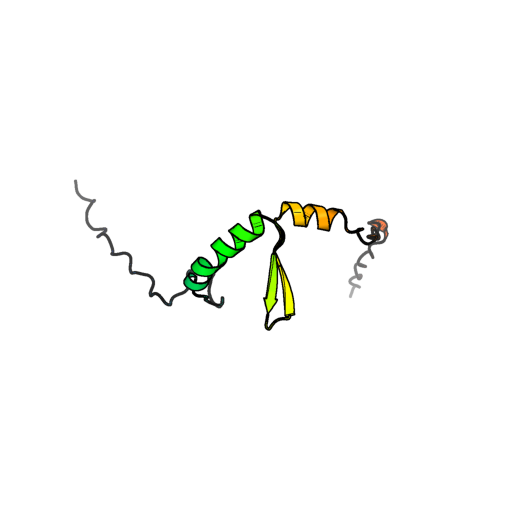7.12 72 VAL A CA 1
ATOM 560 C C . VAL A 1 72 ? 3.853 -19.528 -1.565 1.00 87.12 72 VAL A C 1
ATOM 562 O O . VAL A 1 72 ? 3.509 -20.648 -1.923 1.00 87.12 72 VAL A O 1
ATOM 565 N N . TRP A 1 73 ? 4.440 -18.668 -2.395 1.00 85.75 73 TRP A N 1
ATOM 566 C CA . TRP A 1 73 ? 4.621 -18.929 -3.820 1.00 85.75 73 TRP A CA 1
ATOM 567 C C . TRP A 1 73 ? 5.523 -20.137 -4.100 1.00 85.75 73 TRP A C 1
ATOM 569 O O . TRP A 1 73 ? 5.276 -20.895 -5.033 1.00 85.75 73 TRP A O 1
ATOM 579 N N . GLY A 1 74 ? 6.557 -20.349 -3.282 1.00 85.25 74 GLY A N 1
ATOM 580 C CA . GLY A 1 74 ? 7.429 -21.520 -3.374 1.00 85.25 74 GLY A CA 1
ATOM 581 C C . GLY A 1 74 ? 6.751 -22.832 -2.969 1.00 85.25 74 GLY A C 1
ATOM 582 O O . GLY A 1 74 ? 7.150 -23.888 -3.453 1.00 85.25 74 GLY A O 1
ATOM 583 N N . ALA A 1 75 ? 5.731 -22.770 -2.110 1.00 83.38 75 ALA A N 1
ATOM 584 C CA . ALA A 1 75 ? 4.947 -23.926 -1.686 1.00 83.38 75 ALA A CA 1
ATOM 585 C C . ALA A 1 75 ? 3.826 -24.294 -2.675 1.00 83.38 75 ALA A C 1
ATOM 587 O O . ALA A 1 75 ? 3.284 -25.397 -2.597 1.00 83.38 75 ALA A O 1
ATOM 588 N N . VAL A 1 76 ? 3.472 -23.398 -3.605 1.00 81.50 76 VAL A N 1
ATOM 589 C CA . VAL A 1 76 ? 2.478 -23.694 -4.642 1.00 81.50 76 VAL A CA 1
ATOM 590 C C . VAL A 1 76 ? 3.079 -24.694 -5.638 1.00 81.50 76 VAL A C 1
ATOM 592 O O . VAL A 1 76 ? 4.121 -24.405 -6.238 1.00 81.50 76 VAL A O 1
ATOM 595 N N . PRO A 1 77 ? 2.445 -25.864 -5.857 1.00 75.81 77 PRO A N 1
ATOM 596 C CA . PRO A 1 77 ? 2.913 -26.814 -6.853 1.00 75.81 77 PRO A CA 1
ATOM 597 C C . PRO A 1 77 ? 2.901 -26.145 -8.226 1.00 75.81 77 PRO A C 1
ATOM 599 O O . PRO A 1 77 ? 1.872 -25.650 -8.690 1.00 75.81 77 PRO A O 1
ATOM 602 N N . ARG A 1 78 ? 4.067 -26.109 -8.877 1.00 71.56 78 ARG A N 1
ATOM 603 C CA . ARG A 1 78 ? 4.161 -25.570 -10.231 1.00 71.56 78 ARG A CA 1
ATOM 604 C C . ARG A 1 78 ? 3.381 -26.491 -11.170 1.00 71.56 78 ARG A C 1
ATOM 606 O O . ARG A 1 78 ? 3.592 -27.705 -11.107 1.00 71.56 78 ARG A O 1
ATOM 613 N N . PRO A 1 79 ? 2.504 -25.953 -12.035 1.00 71.94 79 PRO A N 1
ATOM 614 C CA . PRO A 1 79 ? 1.888 -26.764 -13.072 1.00 71.94 79 PRO A CA 1
ATOM 615 C C . PRO A 1 79 ? 2.997 -27.413 -13.915 1.00 71.94 79 PRO A C 1
ATOM 617 O O . PRO A 1 79 ? 4.023 -26.766 -14.153 1.00 71.94 79 PRO A O 1
ATOM 620 N N . PRO A 1 80 ? 2.832 -28.681 -14.335 1.00 72.38 80 PRO A N 1
ATOM 621 C CA . PRO A 1 80 ? 3.829 -29.355 -15.150 1.00 72.38 80 PRO A CA 1
ATOM 622 C C . PRO A 1 80 ? 4.006 -28.564 -16.446 1.00 72.38 80 PRO A C 1
ATOM 624 O O . PRO A 1 80 ? 3.093 -28.469 -17.266 1.00 72.38 80 PRO A O 1
ATOM 627 N N . VAL A 1 81 ? 5.177 -27.953 -16.606 1.00 75.00 81 VAL A N 1
ATOM 628 C CA . VAL A 1 81 ? 5.568 -27.343 -17.872 1.00 75.00 81 VAL A CA 1
ATOM 629 C C . VAL A 1 81 ? 5.981 -28.502 -18.768 1.00 75.00 81 VAL A C 1
ATOM 631 O O . VAL A 1 81 ? 6.912 -29.232 -18.440 1.00 75.00 81 VAL A O 1
ATOM 634 N N . ILE A 1 82 ? 5.252 -28.718 -19.861 1.00 75.56 82 ILE A N 1
ATOM 635 C CA . ILE A 1 82 ? 5.718 -29.618 -20.915 1.00 75.56 82 ILE A CA 1
ATOM 636 C C . ILE A 1 82 ? 6.891 -28.897 -21.573 1.00 75.56 82 ILE A C 1
ATOM 638 O O . ILE A 1 82 ? 6.689 -27.910 -22.284 1.00 75.56 82 ILE A O 1
ATOM 642 N N . ASP A 1 83 ? 8.109 -29.355 -21.299 1.00 70.62 83 ASP A N 1
ATOM 643 C CA . ASP A 1 83 ? 9.277 -28.925 -22.054 1.00 70.62 83 ASP A CA 1
ATOM 644 C C . ASP A 1 83 ? 9.074 -29.365 -23.506 1.00 70.62 83 ASP A C 1
ATOM 646 O O . ASP A 1 83 ? 9.071 -30.553 -23.824 1.00 70.62 83 ASP A O 1
ATOM 650 N N . VAL A 1 84 ? 8.841 -28.400 -24.395 1.00 64.75 84 VAL A N 1
ATOM 651 C CA . VAL A 1 84 ? 8.853 -28.668 -25.832 1.00 64.75 84 VAL A CA 1
ATOM 652 C C . VAL A 1 84 ? 10.307 -28.906 -26.210 1.00 64.75 84 VAL A C 1
ATOM 654 O O . VAL A 1 84 ? 11.109 -27.964 -26.189 1.00 64.75 84 VAL A O 1
ATOM 657 N N . ASP A 1 85 ? 10.641 -30.153 -26.545 1.00 73.19 85 ASP A N 1
ATOM 658 C CA . ASP A 1 85 ? 11.952 -30.510 -27.076 1.00 73.19 85 ASP A CA 1
ATOM 659 C C . ASP A 1 85 ? 12.272 -29.554 -28.243 1.00 73.19 85 ASP A C 1
ATOM 661 O O . ASP A 1 85 ? 11.440 -29.361 -29.140 1.00 73.19 85 ASP A O 1
ATOM 665 N N . PRO A 1 86 ? 13.446 -28.897 -28.259 1.00 65.44 86 PRO A N 1
ATOM 666 C CA . PRO A 1 86 ? 13.886 -28.099 -29.399 1.00 65.44 86 PRO A CA 1
ATOM 667 C C . PRO A 1 86 ? 13.747 -28.817 -30.753 1.00 65.44 86 PRO A C 1
ATOM 669 O O . PRO A 1 86 ? 13.604 -28.137 -31.775 1.00 65.44 86 PRO A O 1
ATOM 672 N N . ALA A 1 87 ? 13.762 -30.155 -30.767 1.00 67.88 87 ALA A N 1
ATOM 673 C CA . ALA A 1 87 ? 13.523 -30.995 -31.936 1.00 67.88 87 ALA A CA 1
ATOM 674 C C . ALA A 1 87 ? 12.078 -30.936 -32.476 1.00 67.88 87 ALA A C 1
ATOM 676 O O . ALA A 1 87 ? 11.893 -31.049 -33.689 1.00 67.88 87 ALA A O 1
ATOM 677 N N . ASP A 1 88 ? 11.083 -30.676 -31.624 1.00 65.75 88 ASP A N 1
ATOM 678 C CA . ASP A 1 88 ? 9.655 -30.617 -31.982 1.00 65.75 88 ASP A CA 1
ATOM 679 C C . ASP A 1 88 ? 9.212 -29.231 -32.474 1.00 65.75 88 ASP A C 1
ATOM 681 O O . ASP A 1 88 ? 8.045 -29.003 -32.811 1.00 65.75 88 ASP A O 1
ATOM 685 N N . ARG A 1 89 ? 10.139 -28.267 -32.559 1.00 67.31 89 ARG A N 1
ATOM 686 C CA . ARG A 1 89 ? 9.830 -26.953 -33.131 1.00 67.31 89 ARG A CA 1
ATOM 687 C C . ARG A 1 89 ? 9.511 -27.110 -34.620 1.00 67.31 89 ARG A C 1
ATOM 689 O O . ARG A 1 89 ? 10.372 -27.570 -35.377 1.00 67.31 89 ARG A O 1
ATOM 696 N N . PRO A 1 90 ? 8.334 -26.656 -35.095 1.00 65.31 90 PRO A N 1
ATOM 697 C CA . PRO A 1 90 ? 8.006 -26.721 -36.509 1.00 65.31 90 PRO A CA 1
ATOM 698 C C . PRO A 1 90 ? 9.033 -25.902 -37.291 1.00 65.31 90 PRO A C 1
ATOM 700 O O . PRO A 1 90 ? 9.109 -24.674 -37.179 1.00 65.31 90 PRO A O 1
ATOM 703 N N . ARG A 1 91 ? 9.858 -26.598 -38.082 1.00 67.25 91 ARG A N 1
ATOM 704 C CA . ARG A 1 91 ? 10.804 -25.976 -39.009 1.00 67.25 91 ARG A CA 1
ATOM 705 C C . ARG A 1 91 ? 9.991 -25.101 -39.952 1.00 67.25 91 ARG A C 1
ATOM 707 O O . ARG A 1 91 ? 9.262 -25.621 -40.794 1.00 67.25 91 ARG A O 1
ATOM 714 N N . ARG A 1 92 ? 10.091 -23.774 -39.802 1.00 63.16 92 ARG A N 1
ATOM 715 C CA . ARG A 1 92 ? 9.499 -22.813 -40.742 1.00 63.16 92 ARG A CA 1
ATOM 716 C C . ARG A 1 92 ? 9.989 -23.171 -42.143 1.00 63.16 92 ARG A C 1
ATOM 718 O O . ARG A 1 92 ? 11.142 -22.920 -42.486 1.00 63.16 92 ARG A O 1
ATOM 725 N N . GLY A 1 93 ? 9.113 -23.800 -42.922 1.00 57.34 93 GLY A N 1
ATOM 726 C CA . GLY A 1 93 ? 9.383 -24.196 -44.292 1.00 57.34 93 GLY A CA 1
ATOM 727 C C . GLY A 1 93 ? 9.742 -22.962 -45.104 1.00 57.34 93 GLY A C 1
ATOM 728 O O . GLY A 1 93 ? 8.924 -22.062 -45.293 1.00 57.34 93 GLY A O 1
ATOM 729 N N . ARG A 1 94 ? 10.990 -22.902 -45.568 1.00 58.94 94 ARG A N 1
ATOM 730 C CA . ARG A 1 94 ? 11.443 -21.914 -46.541 1.00 58.94 94 ARG A CA 1
ATOM 731 C C . ARG A 1 94 ? 10.690 -22.208 -47.838 1.00 58.94 94 ARG A C 1
ATOM 733 O O . ARG A 1 94 ? 11.021 -23.160 -48.537 1.00 58.94 94 ARG A O 1
ATOM 740 N N . LYS A 1 95 ? 9.635 -21.440 -48.123 1.00 60.81 95 LYS A N 1
ATOM 741 C CA . LYS A 1 95 ? 8.882 -21.544 -49.380 1.00 60.81 95 LYS A CA 1
ATOM 742 C C . LYS A 1 95 ? 9.876 -21.350 -50.538 1.00 60.81 95 LYS A C 1
ATOM 744 O O . LYS A 1 95 ? 10.554 -20.318 -50.552 1.00 60.81 95 LYS A O 1
ATOM 749 N N . PRO A 1 96 ? 10.025 -22.308 -51.469 1.00 54.81 96 PRO A N 1
ATOM 750 C CA . PRO A 1 96 ? 10.912 -22.116 -52.602 1.00 54.81 96 PRO A CA 1
ATOM 751 C C . PRO A 1 96 ? 10.342 -20.990 -53.467 1.00 54.81 96 PRO A C 1
ATOM 753 O O . PRO A 1 96 ? 9.181 -21.025 -53.876 1.00 54.81 96 PRO A O 1
ATOM 756 N N . ARG A 1 97 ? 11.159 -19.962 -53.715 1.00 57.50 97 ARG A N 1
ATOM 757 C CA . ARG A 1 97 ? 10.930 -19.025 -54.816 1.00 57.50 97 ARG A CA 1
ATOM 758 C C . ARG A 1 97 ? 11.110 -19.837 -56.098 1.00 57.50 97 ARG A C 1
ATOM 760 O O . ARG A 1 97 ? 12.234 -20.202 -56.428 1.00 57.50 97 ARG A O 1
ATOM 767 N N . GLY A 1 98 ? 10.000 -20.195 -56.738 1.00 53.12 98 GLY A N 1
ATOM 768 C CA . GLY A 1 98 ? 10.019 -20.819 -58.059 1.00 53.12 98 GLY A CA 1
ATOM 769 C C . GLY A 1 98 ? 10.618 -19.863 -59.103 1.00 53.12 98 GLY A C 1
ATOM 770 O O . GLY A 1 98 ? 10.506 -18.647 -58.920 1.00 53.12 98 GLY A O 1
ATOM 771 N N . PRO A 1 99 ? 11.268 -20.385 -60.157 1.00 60.00 99 PRO A N 1
ATOM 772 C CA . PRO A 1 99 ? 11.783 -19.576 -61.250 1.00 60.00 99 PRO A CA 1
ATOM 773 C C . PRO A 1 99 ? 10.703 -19.352 -62.317 1.00 60.00 99 PRO A C 1
ATOM 775 O O . PRO A 1 99 ? 10.041 -20.307 -62.722 1.00 60.00 99 PRO A O 1
ATOM 778 N N . ALA A 1 100 ? 10.562 -18.105 -62.761 1.00 51.62 100 ALA A N 1
ATOM 779 C CA . ALA A 1 100 ? 10.381 -17.674 -64.153 1.00 51.62 100 ALA A CA 1
ATOM 780 C C . ALA A 1 100 ? 10.263 -16.146 -64.160 1.00 51.62 100 ALA A C 1
ATOM 782 O O . ALA A 1 100 ? 9.314 -15.633 -63.525 1.00 51.62 100 ALA A O 1
#

Sequence (100 aa):
MSGWRDEADEPIRPLSEDDPAPGLEGLPRLDLEPVETAVPALVDQAIQGPVVLTRHGRESFVLLPLDIWRRVWGAVPRPPVIDVDPADRPRRGRKPRGPA

Organism: NCBI:txid2013562

Foldseek 3Di:
DDDPDDPDPDPPDPDDPPDDDPPCPPPDDDDCVVVVVPVVVVVVVQVVAKDFDDDPNHGDDIRHDPVVVCVVVVPPDDDDDPPDPPVNPPDPDPPDPDDD